Protein AF-A0A7V9R6A4-F1 (afdb_monomer_lite)

Secondary structure (DSSP, 8-state):
--HHHHHHHHHHTT-PPPPPP-S--HHHHHHHHTTT-EEEEEEEEE-TTS-EEEEEEEEETTT--EEEEEEES--

Foldseek 3Di:
DDPVVVVVVCVVVVHDDDPDDPDDDPVRVCVVCLQVDKDWDKDWDQDPVRQIKIWTWIARRPPRDIDTPDIGSPD

Structure (mmCIF, N/CA/C/O backbone):
data_AF-A0A7V9R6A4-F1
#
_entry.id   AF-A0A7V9R6A4-F1
#
loop_
_atom_site.group_PDB
_atom_site.id
_atom_site.type_symbol
_atom_site.label_atom_id
_atom_site.label_alt_id
_atom_site.label_comp_id
_atom_site.label_asym_id
_atom_site.label_entity_id
_atom_site.label_seq_id
_atom_site.pdbx_PDB_ins_code
_atom_site.Cartn_x
_atom_site.Cartn_y
_atom_site.Cartn_z
_atom_site.occupancy
_atom_site.B_iso_or_equiv
_atom_site.auth_seq_id
_atom_site.auth_comp_id
_atom_site.auth_asym_id
_atom_site.auth_atom_id
_atom_site.pdbx_PDB_model_num
ATOM 1 N N . MET A 1 1 ? 18.413 -7.157 8.361 1.00 55.72 1 MET A N 1
ATOM 2 C CA . MET A 1 1 ? 19.343 -7.931 7.506 1.00 55.72 1 MET A CA 1
ATOM 3 C C . MET A 1 1 ? 20.310 -6.964 6.846 1.00 55.72 1 MET A C 1
ATOM 5 O O . MET A 1 1 ? 19.875 -5.900 6.429 1.00 55.72 1 MET A O 1
ATOM 9 N N . CYS A 1 2 ? 21.602 -7.286 6.801 1.00 65.88 2 CYS A N 1
ATOM 10 C CA . CYS A 1 2 ? 22.587 -6.435 6.136 1.00 65.88 2 CYS A CA 1
ATOM 11 C C . CYS A 1 2 ? 22.512 -6.646 4.614 1.00 65.88 2 CYS A C 1
ATOM 13 O O . CYS A 1 2 ? 22.310 -7.775 4.167 1.00 65.88 2 CYS A O 1
ATOM 15 N N . SER A 1 3 ? 22.693 -5.587 3.820 1.00 74.00 3 SER A N 1
ATOM 16 C CA . SER A 1 3 ? 22.688 -5.656 2.344 1.00 74.00 3 SER A CA 1
ATOM 17 C C . SER A 1 3 ? 23.678 -6.705 1.802 1.00 74.00 3 SER A C 1
ATOM 19 O O . SER A 1 3 ? 23.392 -7.414 0.837 1.00 74.00 3 SER A O 1
ATOM 21 N N . SER A 1 4 ? 24.805 -6.900 2.498 1.00 84.50 4 SER A N 1
ATOM 22 C CA . SER A 1 4 ? 25.813 -7.912 2.162 1.00 84.50 4 SER A CA 1
ATOM 23 C C . SER A 1 4 ? 25.305 -9.352 2.281 1.00 84.50 4 SER A C 1
ATOM 25 O O . SER A 1 4 ? 25.701 -10.203 1.489 1.00 84.50 4 SER A O 1
ATOM 27 N N . THR A 1 5 ? 24.405 -9.638 3.226 1.00 90.75 5 THR A N 1
ATOM 28 C CA . THR A 1 5 ? 23.840 -10.982 3.416 1.00 90.75 5 THR A CA 1
ATOM 29 C C . THR A 1 5 ? 22.955 -11.377 2.238 1.00 90.75 5 THR A C 1
ATOM 31 O O . THR A 1 5 ? 23.080 -12.486 1.724 1.00 90.75 5 THR A O 1
ATOM 34 N N . VAL A 1 6 ? 22.101 -10.458 1.775 1.00 88.62 6 VAL A N 1
ATOM 35 C CA . VAL A 1 6 ? 21.229 -10.681 0.610 1.00 88.62 6 VAL A CA 1
ATOM 36 C C . VAL A 1 6 ? 22.069 -10.885 -0.647 1.00 88.62 6 VAL A C 1
ATOM 38 O O . VAL A 1 6 ? 21.846 -11.833 -1.395 1.00 88.62 6 VAL A O 1
ATOM 41 N N . TRP A 1 7 ? 23.082 -10.043 -0.852 1.00 87.25 7 TRP A N 1
ATOM 42 C CA . TRP A 1 7 ? 23.959 -10.157 -2.012 1.00 87.25 7 TRP A CA 1
ATOM 43 C C . TRP A 1 7 ?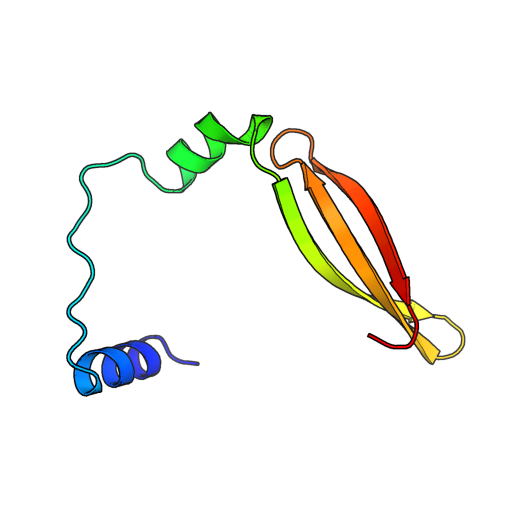 24.747 -11.476 -2.045 1.00 87.25 7 TRP A C 1
ATOM 45 O O . TRP A 1 7 ? 24.831 -12.118 -3.091 1.00 87.25 7 TRP A O 1
ATOM 55 N N . ASN A 1 8 ? 25.267 -11.928 -0.901 1.00 92.38 8 ASN A N 1
ATOM 56 C CA . ASN A 1 8 ? 25.961 -13.214 -0.813 1.00 92.38 8 ASN A CA 1
ATOM 57 C C . ASN A 1 8 ? 25.041 -14.395 -1.152 1.00 92.38 8 ASN A C 1
ATOM 59 O O . ASN A 1 8 ? 25.480 -15.323 -1.829 1.00 92.38 8 ASN A O 1
ATOM 63 N N . LEU A 1 9 ? 23.773 -14.350 -0.724 1.00 92.94 9 LEU A N 1
ATOM 64 C CA . LEU A 1 9 ? 22.784 -15.379 -1.053 1.00 92.94 9 LEU A CA 1
ATOM 65 C C . LEU A 1 9 ? 22.490 -15.422 -2.558 1.00 92.94 9 LEU A C 1
ATOM 67 O O . LEU A 1 9 ? 22.514 -16.496 -3.151 1.00 92.94 9 LEU A O 1
ATOM 71 N N . LEU A 1 10 ? 22.248 -14.263 -3.179 1.00 92.50 10 LEU A N 1
ATOM 72 C CA . LEU A 1 10 ? 21.979 -14.174 -4.619 1.00 92.50 10 LEU A CA 1
ATOM 73 C C . LEU A 1 10 ? 23.155 -14.712 -5.438 1.00 92.50 10 LEU A C 1
ATOM 75 O O . LEU A 1 10 ? 22.962 -15.523 -6.340 1.00 92.50 10 LEU A O 1
ATOM 79 N N . ARG A 1 11 ? 24.381 -14.342 -5.054 1.00 91.81 11 ARG A N 1
ATOM 80 C CA . ARG A 1 11 ? 25.597 -14.850 -5.692 1.00 91.81 11 ARG A CA 1
ATOM 81 C C . ARG A 1 11 ? 25.748 -16.364 -5.525 1.00 91.81 11 ARG A C 1
ATOM 83 O O . ARG A 1 11 ? 26.090 -17.039 -6.488 1.00 91.81 11 ARG A O 1
ATOM 90 N N . ALA A 1 12 ? 25.486 -16.903 -4.332 1.00 94.19 12 ALA A N 1
ATOM 91 C CA . ALA A 1 12 ? 25.525 -18.347 -4.091 1.00 94.19 12 ALA A CA 1
ATOM 92 C C . ALA A 1 12 ? 24.474 -19.108 -4.920 1.00 94.19 12 ALA A C 1
ATOM 94 O O . ALA A 1 12 ? 24.713 -20.243 -5.316 1.00 94.19 12 ALA A O 1
ATOM 95 N N . ALA A 1 13 ? 23.343 -18.465 -5.221 1.00 94.38 13 ALA A N 1
ATOM 96 C CA . ALA A 1 13 ? 22.313 -18.980 -6.119 1.00 94.38 13 ALA A CA 1
ATOM 97 C C . ALA A 1 13 ? 22.629 -18.778 -7.619 1.00 94.38 13 ALA A C 1
ATOM 99 O O . ALA A 1 13 ? 21.806 -19.136 -8.458 1.00 94.38 13 ALA A O 1
ATOM 100 N N . GLY A 1 14 ? 23.786 -18.203 -7.973 1.00 93.75 14 GLY A N 1
ATOM 101 C CA . GLY A 1 14 ? 24.169 -17.928 -9.363 1.00 93.75 14 GLY A CA 1
ATOM 102 C C . GLY A 1 14 ? 23.372 -16.798 -10.022 1.00 93.75 14 GLY A C 1
ATOM 103 O O . GLY A 1 14 ? 23.328 -16.716 -11.246 1.00 93.75 14 GLY A O 1
ATOM 104 N N . LEU A 1 15 ? 22.715 -15.945 -9.229 1.00 90.81 15 LEU A N 1
ATOM 105 C CA . LEU A 1 15 ? 21.946 -14.808 -9.726 1.00 90.81 15 LEU A CA 1
ATOM 106 C C . LEU A 1 15 ? 22.841 -13.570 -9.800 1.00 90.81 15 LEU A C 1
ATOM 108 O O . LEU A 1 15 ? 23.205 -12.979 -8.778 1.00 90.81 15 LEU A O 1
ATOM 112 N N . ASP A 1 16 ? 23.174 -13.176 -11.025 1.00 87.56 16 ASP A N 1
ATOM 113 C CA . ASP A 1 16 ? 23.913 -11.949 -11.300 1.00 87.56 16 ASP A CA 1
ATOM 114 C C . ASP A 1 16 ? 23.088 -10.694 -10.963 1.00 87.56 16 ASP A C 1
ATOM 116 O O . ASP A 1 16 ? 21.850 -10.736 -10.930 1.00 87.56 16 ASP A O 1
ATOM 120 N N . PRO A 1 17 ? 23.743 -9.543 -10.708 1.00 83.69 17 PRO A N 1
ATOM 121 C CA . PRO A 1 17 ? 23.033 -8.291 -10.508 1.00 83.69 17 PRO A CA 1
ATOM 122 C C . PRO A 1 17 ? 22.161 -7.990 -11.723 1.00 83.69 17 PRO A C 1
ATOM 124 O O . PRO A 1 17 ? 22.583 -8.173 -12.866 1.00 83.69 17 PRO A O 1
ATOM 127 N N . ALA A 1 18 ? 20.965 -7.456 -11.479 1.00 84.00 18 ALA A N 1
ATOM 128 C CA . ALA A 1 18 ? 20.132 -6.967 -12.564 1.00 84.00 18 ALA A CA 1
ATOM 129 C C . ALA A 1 18 ? 20.927 -5.951 -13.417 1.00 84.00 18 ALA A C 1
ATOM 131 O O . ALA A 1 18 ? 21.609 -5.089 -12.847 1.00 84.00 18 ALA A O 1
ATOM 132 N N . PRO A 1 19 ? 20.831 -6.012 -14.759 1.00 85.56 19 PRO A N 1
ATOM 133 C CA . PRO A 1 19 ? 21.438 -5.014 -15.627 1.00 85.56 19 PRO A CA 1
ATOM 134 C C . PRO A 1 19 ? 21.010 -3.607 -15.212 1.00 85.56 19 PRO A C 1
ATOM 136 O O . PRO A 1 19 ? 19.864 -3.392 -14.796 1.00 85.56 19 PRO A O 1
ATOM 139 N N . ARG A 1 20 ? 21.915 -2.633 -15.349 1.00 80.50 20 ARG A N 1
ATOM 140 C CA . ARG A 1 20 ? 21.538 -1.226 -15.198 1.00 80.50 20 ARG A CA 1
ATOM 141 C C . ARG A 1 20 ? 20.510 -0.905 -16.276 1.00 80.50 20 ARG A C 1
ATOM 143 O O . ARG A 1 20 ? 20.786 -1.058 -17.459 1.00 80.50 2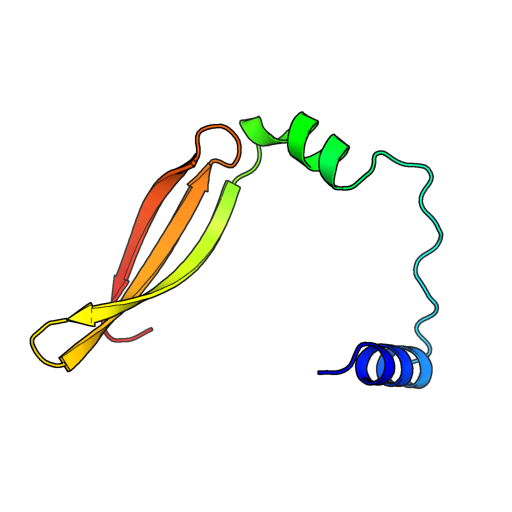0 ARG A O 1
ATOM 150 N N . ARG A 1 21 ? 19.306 -0.537 -15.848 1.00 78.56 21 ARG A N 1
ATOM 151 C CA . ARG A 1 21 ? 18.218 -0.177 -16.753 1.00 78.56 21 ARG A CA 1
ATOM 152 C C . ARG A 1 21 ? 18.377 1.291 -17.129 1.00 78.56 21 ARG A C 1
ATOM 154 O O . ARG A 1 21 ? 18.357 2.134 -16.235 1.00 78.56 21 ARG A O 1
ATOM 161 N N . ASP A 1 22 ? 18.481 1.575 -18.422 1.00 80.81 22 ASP A N 1
ATOM 162 C CA . ASP A 1 22 ? 18.255 2.916 -18.961 1.00 80.81 22 ASP A CA 1
ATOM 163 C C . ASP A 1 22 ? 16.745 3.165 -18.924 1.00 80.81 22 ASP A C 1
ATOM 165 O O . ASP A 1 22 ? 15.989 2.735 -19.793 1.00 80.81 22 ASP A O 1
ATOM 169 N N . GLY A 1 23 ? 16.271 3.750 -17.832 1.00 84.44 23 GLY A N 1
ATOM 170 C CA . GLY A 1 23 ? 14.851 3.965 -17.596 1.00 84.44 23 GLY A CA 1
ATOM 171 C C . GLY A 1 23 ? 14.621 5.059 -16.564 1.00 84.44 23 GLY A C 1
ATOM 172 O O . GLY A 1 23 ? 15.575 5.496 -15.914 1.00 84.44 23 GLY A O 1
ATOM 173 N N . PRO A 1 24 ? 13.364 5.509 -16.406 1.00 89.12 24 PRO A N 1
ATOM 174 C CA . PRO A 1 24 ? 13.033 6.497 -15.396 1.00 89.12 24 PRO A CA 1
ATOM 175 C C . PRO A 1 24 ? 13.464 5.986 -14.023 1.00 89.12 24 PRO A C 1
ATOM 177 O O . PRO A 1 24 ? 13.341 4.798 -13.701 1.00 89.12 24 PRO A O 1
ATOM 180 N N . THR A 1 25 ? 13.949 6.897 -13.191 1.00 90.88 25 THR A N 1
ATOM 181 C CA . THR A 1 25 ? 14.171 6.614 -11.779 1.00 90.88 25 THR A CA 1
ATOM 182 C C . THR A 1 25 ? 12.877 6.100 -11.155 1.00 90.88 25 THR A C 1
ATOM 184 O O . THR A 1 25 ? 11.769 6.414 -11.598 1.00 90.88 25 THR A O 1
ATOM 187 N N . TRP A 1 26 ? 12.991 5.340 -10.067 1.00 88.38 26 TRP A N 1
ATOM 188 C CA . TRP A 1 26 ? 11.810 4.834 -9.366 1.00 88.38 26 TRP A CA 1
ATOM 189 C C . TRP A 1 26 ? 10.825 5.950 -8.988 1.00 88.38 26 TRP A C 1
ATOM 191 O O . TRP A 1 26 ? 9.613 5.768 -9.065 1.00 88.38 26 TRP A O 1
ATOM 201 N N . ARG A 1 27 ? 11.348 7.131 -8.640 1.00 90.06 27 ARG A N 1
ATOM 202 C CA . ARG A 1 27 ? 10.534 8.302 -8.314 1.00 90.06 27 ARG A CA 1
ATOM 203 C C . ARG A 1 27 ? 9.780 8.830 -9.532 1.00 90.06 27 ARG A C 1
ATOM 205 O O . ARG A 1 27 ? 8.594 9.113 -9.406 1.00 90.06 27 ARG A O 1
ATOM 212 N N . GLU A 1 28 ? 10.439 8.947 -10.682 1.00 92.88 28 GLU A N 1
ATOM 213 C CA . GLU A 1 28 ? 9.807 9.391 -11.932 1.00 92.88 28 GLU A CA 1
ATOM 214 C C . GLU A 1 28 ? 8.724 8.411 -12.381 1.00 92.88 28 GLU A C 1
ATOM 216 O O . GLU A 1 28 ? 7.614 8.831 -12.698 1.00 92.88 28 GLU A O 1
ATOM 221 N N . PHE A 1 29 ? 9.006 7.108 -12.324 1.00 90.75 29 PHE A N 1
ATOM 222 C CA . PHE A 1 29 ? 8.018 6.076 -12.624 1.00 90.75 29 PHE A CA 1
ATOM 223 C C . PHE A 1 29 ? 6.800 6.167 -11.694 1.00 90.75 29 PHE A C 1
ATOM 225 O O . PHE A 1 29 ? 5.670 6.263 -12.171 1.00 90.75 29 PHE A O 1
ATOM 232 N N . CYS A 1 30 ? 7.026 6.201 -10.374 1.00 90.69 30 CYS A N 1
ATOM 233 C CA . CYS A 1 30 ? 5.944 6.322 -9.394 1.00 90.69 30 CYS A CA 1
ATOM 234 C C . CYS A 1 30 ? 5.132 7.601 -9.607 1.00 90.69 30 CYS A C 1
ATOM 236 O O . CYS A 1 30 ? 3.912 7.561 -9.532 1.00 90.69 30 CYS A O 1
ATOM 238 N N . SER A 1 31 ? 5.791 8.727 -9.891 1.00 90.50 31 SER A N 1
ATOM 239 C CA . SER A 1 31 ? 5.105 9.995 -10.139 1.00 90.50 31 SER A CA 1
ATOM 240 C C . SER A 1 31 ? 4.258 9.947 -11.411 1.00 90.50 31 SER A C 1
ATOM 242 O O . SER A 1 31 ? 3.152 10.478 -11.416 1.00 90.50 31 SER A O 1
ATOM 244 N N . ALA A 1 32 ? 4.756 9.321 -12.481 1.00 93.31 32 ALA A N 1
ATOM 245 C CA . ALA A 1 32 ? 4.036 9.214 -13.748 1.00 93.31 32 ALA A CA 1
ATOM 246 C C . ALA A 1 32 ? 2.824 8.273 -13.658 1.00 93.31 32 ALA A C 1
ATOM 248 O O . ALA A 1 32 ? 1.824 8.490 -14.337 1.00 93.31 32 ALA A O 1
ATOM 249 N N . GLN A 1 33 ? 2.910 7.237 -12.821 1.00 92.44 33 GLN A N 1
ATOM 250 C CA . GLN A 1 33 ? 1.886 6.195 -12.693 1.00 92.44 33 GLN A CA 1
ATOM 251 C C . GLN A 1 33 ? 1.032 6.324 -11.422 1.00 92.44 33 GLN A C 1
ATOM 253 O O . GLN A 1 33 ? 0.134 5.518 -11.209 1.00 92.44 33 GLN A O 1
ATOM 258 N N . ALA A 1 34 ? 1.243 7.342 -10.580 1.00 91.81 34 ALA A N 1
ATOM 259 C CA . ALA A 1 34 ? 0.557 7.472 -9.289 1.00 91.81 34 ALA A CA 1
ATOM 260 C C . ALA A 1 34 ? -0.977 7.375 -9.398 1.00 91.81 34 ALA A C 1
ATOM 262 O O . ALA A 1 34 ? -1.617 6.775 -8.537 1.00 91.81 34 ALA A O 1
ATOM 263 N N . LYS A 1 35 ? -1.556 7.920 -10.479 1.00 91.94 35 LYS A N 1
ATOM 264 C CA . LYS A 1 35 ? -3.005 7.924 -10.754 1.00 91.94 35 LYS A CA 1
ATOM 265 C C . LYS A 1 35 ? -3.596 6.544 -11.034 1.00 91.94 35 LYS A C 1
ATOM 267 O O . LYS A 1 35 ? -4.797 6.358 -10.882 1.00 91.94 35 LYS A O 1
ATOM 272 N N . THR A 1 36 ? -2.776 5.601 -11.483 1.00 91.12 36 THR A N 1
ATOM 273 C CA . THR A 1 36 ? -3.185 4.231 -11.826 1.00 91.12 36 THR A CA 1
ATOM 274 C C . THR A 1 36 ? -2.652 3.208 -10.824 1.00 91.12 36 THR A C 1
ATOM 276 O O . THR A 1 36 ? -3.085 2.058 -10.833 1.00 91.12 36 THR A O 1
ATOM 279 N N . MET A 1 37 ? -1.730 3.611 -9.944 1.00 93.81 37 MET A N 1
ATOM 280 C CA . MET A 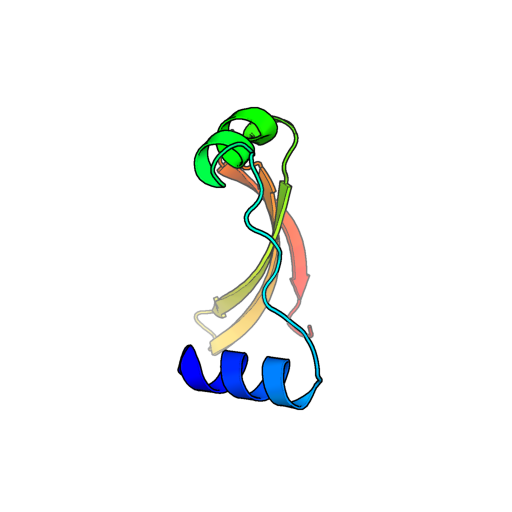1 37 ? -1.126 2.742 -8.943 1.00 93.81 37 MET A CA 1
ATOM 281 C C . MET A 1 37 ? -1.923 2.715 -7.638 1.00 93.81 37 MET A C 1
ATOM 283 O O . MET A 1 37 ? -2.202 3.738 -7.008 1.00 93.81 37 MET A O 1
ATOM 287 N N . LEU A 1 38 ? -2.178 1.493 -7.185 1.00 95.00 38 LEU A N 1
ATOM 288 C CA . LEU A 1 38 ? -2.686 1.178 -5.860 1.00 95.00 38 LEU A CA 1
ATOM 289 C C . LEU A 1 38 ? -1.596 0.434 -5.088 1.00 95.00 38 LEU A C 1
ATOM 291 O O . LEU A 1 38 ? -0.932 -0.442 -5.644 1.00 95.00 38 LEU A O 1
ATOM 295 N N . ALA A 1 39 ? -1.426 0.759 -3.810 1.00 95.06 39 ALA A N 1
ATOM 296 C CA . ALA A 1 39 ? -0.649 -0.063 -2.890 1.00 95.06 39 ALA A CA 1
ATOM 297 C C . ALA A 1 39 ? -1.597 -0.760 -1.919 1.00 95.06 39 ALA A C 1
ATOM 299 O O . ALA A 1 39 ? -2.539 -0.147 -1.427 1.00 95.06 39 ALA A O 1
ATOM 300 N N . CYS A 1 40 ? -1.355 -2.034 -1.643 1.00 96.44 40 CYS A N 1
ATOM 301 C CA . CYS A 1 40 ? -2.084 -2.792 -0.639 1.00 96.44 40 CYS A CA 1
ATOM 302 C C . CYS A 1 40 ? -1.125 -3.211 0.467 1.00 96.44 40 CYS A C 1
ATOM 304 O O . CYS A 1 40 ? 0.011 -3.593 0.181 1.00 96.44 40 CYS A O 1
ATOM 306 N N . ASP A 1 41 ? -1.580 -3.157 1.710 1.00 95.81 41 ASP A N 1
ATOM 307 C CA . ASP A 1 41 ? -0.783 -3.608 2.844 1.00 95.81 41 ASP A CA 1
ATOM 308 C C . ASP A 1 41 ? -1.686 -4.116 3.974 1.00 95.81 41 ASP A C 1
ATOM 310 O O . ASP A 1 41 ? -2.901 -3.879 3.995 1.00 95.81 41 ASP A O 1
ATOM 314 N N . PHE A 1 42 ? -1.074 -4.827 4.913 1.00 95.12 42 PHE A N 1
ATOM 315 C CA . PHE A 1 42 ? -1.686 -5.261 6.155 1.00 95.12 42 PHE A CA 1
ATOM 316 C C . PHE A 1 42 ? -1.053 -4.516 7.322 1.00 95.12 42 PHE A C 1
ATOM 318 O O . PHE A 1 42 ? 0.160 -4.515 7.509 1.00 95.12 42 PHE A O 1
ATOM 325 N N . THR A 1 43 ? -1.891 -3.934 8.167 1.00 95.00 43 THR A N 1
ATOM 326 C CA . THR A 1 43 ? -1.453 -3.389 9.453 1.00 95.00 43 THR A CA 1
ATOM 327 C C . THR A 1 43 ? -2.263 -4.006 10.580 1.00 95.00 43 THR A C 1
ATOM 329 O O . THR A 1 43 ? -3.257 -4.692 10.344 1.00 95.00 43 THR A O 1
ATOM 332 N N . HIS A 1 44 ? -1.841 -3.785 11.817 1.00 95.31 44 HIS A N 1
ATOM 333 C CA . HIS A 1 44 ? -2.639 -4.132 12.979 1.00 95.31 44 HIS A CA 1
ATOM 334 C C . HIS A 1 44 ? -2.818 -2.919 13.882 1.00 95.31 44 HIS A C 1
ATOM 336 O O . HIS A 1 44 ? -1.977 -2.022 13.926 1.00 95.31 44 HIS A O 1
ATOM 342 N N . VAL A 1 45 ? -3.924 -2.914 14.612 1.00 94.25 45 VAL A N 1
ATOM 343 C CA . VAL A 1 45 ? -4.217 -1.941 15.658 1.00 94.25 45 VAL A CA 1
ATOM 344 C C . VAL A 1 45 ? -4.529 -2.685 16.943 1.00 94.25 45 VAL A C 1
ATOM 346 O O . VAL A 1 45 ? -5.263 -3.677 16.943 1.00 94.25 45 VAL A O 1
ATOM 349 N N . ASP A 1 46 ? -3.957 -2.205 18.039 1.00 95.75 46 ASP A N 1
ATOM 350 C CA . ASP A 1 46 ? -4.236 -2.727 19.369 1.00 95.75 46 ASP A CA 1
ATOM 351 C C . ASP A 1 46 ? -5.337 -1.866 20.011 1.00 95.75 46 ASP A C 1
ATOM 353 O O . ASP A 1 46 ? -5.289 -0.635 20.014 1.00 95.75 46 ASP A O 1
ATOM 357 N N . THR A 1 47 ? -6.383 -2.520 20.510 1.00 93.44 47 THR A N 1
ATOM 358 C CA . THR A 1 47 ? -7.523 -1.865 21.166 1.00 93.44 47 THR A CA 1
ATOM 359 C C . THR A 1 47 ? -7.237 -1.597 22.643 1.00 93.44 47 THR A C 1
ATOM 361 O O . THR A 1 47 ? -6.382 -2.237 23.253 1.00 93.44 47 THR A O 1
ATOM 364 N N . VAL A 1 48 ? -8.032 -0.722 23.270 1.00 95.00 48 VAL A N 1
ATOM 365 C CA . VAL A 1 48 ? -7.967 -0.467 24.725 1.00 95.00 48 VAL A CA 1
ATOM 366 C C . VAL A 1 48 ? -8.188 -1.725 25.577 1.00 95.00 48 VAL A C 1
ATOM 368 O O . VAL A 1 48 ? -7.749 -1.779 26.719 1.00 95.00 48 VAL A O 1
ATOM 371 N N . LEU A 1 49 ? -8.835 -2.754 25.018 1.00 93.88 49 LEU A N 1
ATOM 372 C CA . LEU A 1 49 ? -9.050 -4.054 25.659 1.00 93.88 49 LEU A CA 1
ATOM 373 C C . LEU A 1 49 ? -7.900 -5.044 25.402 1.00 93.88 49 LEU A C 1
ATOM 375 O O . LEU A 1 49 ? -8.090 -6.247 25.568 1.00 93.88 49 LEU A O 1
ATOM 379 N N . LEU A 1 50 ? -6.738 -4.562 24.944 1.00 92.38 50 LEU A N 1
ATOM 380 C CA . LEU A 1 50 ? -5.564 -5.369 24.587 1.00 92.38 50 LEU A CA 1
ATOM 381 C C . LEU A 1 50 ? -5.853 -6.445 23.525 1.00 92.38 50 LEU A C 1
ATOM 383 O O . LEU A 1 50 ? -5.181 -7.473 23.462 1.00 92.38 50 LEU A O 1
ATOM 387 N N . ARG A 1 51 ? -6.857 -6.217 22.669 1.00 92.69 51 ARG A N 1
ATOM 388 C CA . ARG A 1 51 ? -7.119 -7.065 21.497 1.00 92.69 51 ARG A CA 1
ATOM 389 C C . ARG A 1 51 ? -6.440 -6.483 20.272 1.00 92.69 51 ARG A C 1
ATOM 391 O O . ARG A 1 51 ? -6.640 -5.302 19.989 1.00 92.69 51 ARG A O 1
ATOM 398 N N . ARG A 1 52 ? -5.726 -7.333 19.539 1.00 95.88 52 ARG A N 1
ATOM 399 C CA . ARG A 1 52 ? -5.142 -7.013 18.238 1.00 95.88 52 ARG A CA 1
ATOM 400 C C . ARG A 1 52 ? -6.144 -7.270 17.124 1.00 95.88 52 ARG A C 1
ATOM 402 O O . ARG A 1 52 ? -6.751 -8.337 17.069 1.00 95.88 52 ARG A O 1
ATOM 409 N N . ILE A 1 53 ? -6.281 -6.302 16.232 1.00 96.38 53 ILE A N 1
ATOM 410 C CA . ILE A 1 53 ? -7.112 -6.402 15.036 1.00 96.38 53 ILE A CA 1
ATOM 411 C C . ILE A 1 53 ? -6.229 -6.126 13.827 1.00 96.38 53 ILE A C 1
ATOM 413 O O . ILE A 1 53 ? -5.479 -5.155 13.821 1.00 96.38 53 ILE A O 1
ATOM 417 N N . TYR A 1 54 ? -6.330 -6.971 12.811 1.00 96.38 54 TYR A N 1
ATOM 418 C CA . TYR A 1 54 ? -5.632 -6.845 11.541 1.00 96.38 54 TYR A CA 1
ATOM 419 C C . TYR A 1 54 ? -6.527 -6.147 10.519 1.00 96.38 54 TYR A C 1
ATOM 421 O O . TYR A 1 54 ? -7.718 -6.438 10.406 1.00 96.38 54 TYR A O 1
ATOM 429 N N . LEU A 1 55 ? -5.934 -5.218 9.781 1.00 96.75 55 LEU A N 1
ATOM 430 C CA . LEU A 1 55 ? -6.570 -4.376 8.783 1.00 96.75 55 LEU A CA 1
ATOM 431 C C . LEU A 1 55 ? -5.901 -4.642 7.442 1.00 96.75 55 LEU A C 1
ATOM 433 O O . LEU A 1 55 ? -4.709 -4.373 7.291 1.00 96.75 55 LEU A O 1
ATOM 437 N N . PHE A 1 56 ? -6.677 -5.122 6.476 1.00 97.25 56 PHE A N 1
ATOM 438 C CA . PHE A 1 56 ? -6.273 -5.107 5.078 1.00 97.25 56 PHE A CA 1
ATOM 439 C C . PHE A 1 56 ? -6.786 -3.829 4.431 1.00 97.25 56 PHE A C 1
ATOM 441 O O . PHE A 1 56 ? -7.991 -3.552 4.465 1.00 97.25 56 PHE A O 1
ATOM 448 N N . PHE A 1 57 ? -5.890 -3.053 3.833 1.00 97.12 57 PHE A N 1
ATOM 449 C CA . PHE A 1 57 ? -6.260 -1.809 3.176 1.00 97.12 57 PHE A CA 1
ATOM 450 C C . PHE A 1 57 ? -5.554 -1.644 1.836 1.00 97.12 57 PHE A C 1
ATOM 452 O O . PHE A 1 57 ? -4.487 -2.203 1.581 1.00 97.12 57 PHE A O 1
ATOM 459 N N . VAL A 1 58 ? -6.169 -0.829 0.988 1.00 97.50 58 VAL A N 1
ATOM 460 C CA . VAL A 1 58 ? -5.598 -0.338 -0.261 1.00 97.50 58 VAL A CA 1
ATOM 461 C C . VAL A 1 58 ? -5.504 1.178 -0.184 1.00 97.50 58 VAL A C 1
ATOM 463 O O . VAL A 1 58 ? -6.423 1.832 0.300 1.00 97.50 58 VAL A O 1
ATOM 466 N N . ILE A 1 59 ? -4.401 1.747 -0.658 1.00 97.19 59 ILE A N 1
ATOM 467 C CA . ILE A 1 59 ? -4.183 3.185 -0.756 1.00 97.19 59 ILE A CA 1
ATOM 468 C C . ILE A 1 59 ? -3.914 3.584 -2.208 1.00 97.19 59 ILE A C 1
ATOM 470 O O . ILE A 1 59 ? -3.046 3.021 -2.879 1.00 97.19 59 ILE A O 1
ATOM 474 N N . GLU A 1 60 ? -4.659 4.576 -2.687 1.00 96.44 60 GLU A N 1
ATOM 475 C CA . GLU A 1 60 ? -4.376 5.267 -3.946 1.00 96.44 60 GLU A CA 1
ATOM 476 C C . GLU A 1 60 ? -3.090 6.087 -3.795 1.00 96.44 60 GLU A C 1
ATOM 478 O O . GLU A 1 60 ? -2.987 6.924 -2.894 1.00 96.44 60 GLU A O 1
ATOM 483 N N . LEU A 1 61 ? -2.091 5.867 -4.656 1.00 93.81 61 LEU A N 1
ATOM 484 C CA . LEU A 1 61 ? -0.796 6.536 -4.486 1.00 93.81 61 LEU A CA 1
ATOM 485 C C . LEU A 1 61 ? -0.830 8.034 -4.812 1.00 93.81 61 LEU A C 1
ATOM 487 O O . LEU A 1 61 ? -0.081 8.791 -4.192 1.00 93.81 61 LEU A O 1
ATOM 491 N N . ASP A 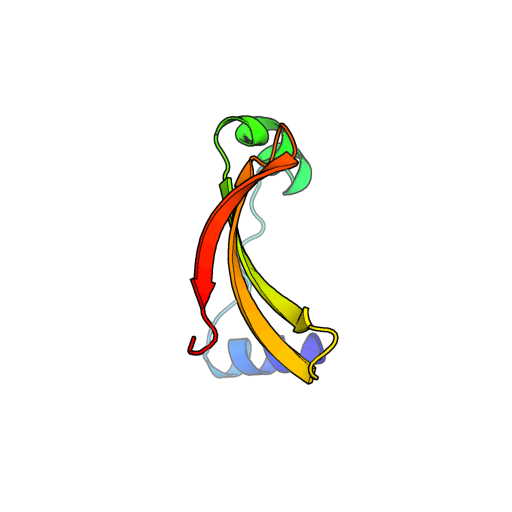1 62 ? -1.701 8.455 -5.730 1.00 94.31 62 ASP A N 1
ATOM 492 C CA . ASP A 1 62 ? -1.885 9.865 -6.103 1.00 94.31 62 ASP A CA 1
ATOM 493 C C . ASP A 1 62 ? -2.578 10.671 -4.997 1.00 94.31 62 ASP A C 1
ATOM 495 O O . ASP A 1 62 ? -2.048 11.659 -4.493 1.00 94.31 62 ASP A O 1
ATOM 499 N N . THR A 1 63 ? -3.756 10.216 -4.569 1.00 95.56 63 THR A N 1
ATOM 500 C CA . THR A 1 63 ? -4.630 10.969 -3.655 1.00 95.56 63 THR A CA 1
ATOM 501 C C . THR A 1 63 ? -4.370 10.666 -2.184 1.00 95.56 63 THR A C 1
ATOM 503 O O . THR A 1 63 ? -4.871 11.374 -1.311 1.00 95.56 63 THR A O 1
ATOM 506 N N . ARG A 1 64 ? -3.625 9.591 -1.891 1.00 95.00 64 ARG A N 1
ATOM 507 C CA . ARG A 1 64 ? -3.476 9.011 -0.547 1.00 95.00 64 ARG A CA 1
ATOM 508 C C . ARG A 1 64 ? -4.799 8.586 0.088 1.00 95.00 64 ARG A C 1
ATOM 510 O O . ARG A 1 64 ? -4.866 8.401 1.303 1.00 95.00 64 ARG A O 1
ATOM 517 N N . ARG A 1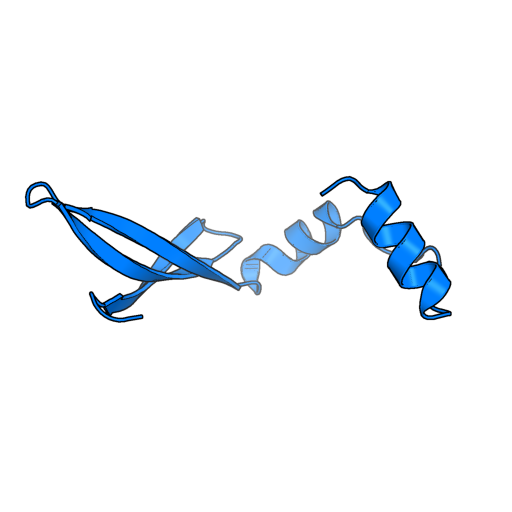 65 ? -5.845 8.385 -0.717 1.00 97.25 65 ARG A N 1
ATOM 518 C CA . ARG A 1 65 ? -7.123 7.861 -0.241 1.00 97.25 65 ARG A CA 1
ATOM 519 C C . ARG A 1 65 ? -6.973 6.396 0.147 1.00 97.25 65 ARG A C 1
ATOM 521 O O . ARG A 1 65 ? -6.502 5.5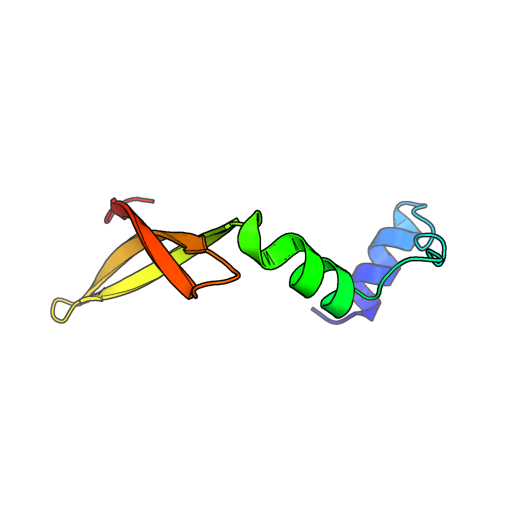87 -0.649 1.00 97.25 65 ARG A O 1
ATOM 528 N N . VAL A 1 66 ? -7.393 6.070 1.365 1.00 96.94 66 VAL A N 1
ATOM 529 C CA . VAL A 1 66 ? -7.349 4.712 1.914 1.00 96.94 66 VAL A CA 1
ATOM 530 C C . VAL A 1 66 ? -8.733 4.077 1.844 1.00 96.94 66 VAL A C 1
ATOM 532 O O . VAL A 1 66 ? -9.727 4.685 2.241 1.00 96.94 66 VAL A O 1
ATOM 535 N N . HIS A 1 67 ? -8.774 2.831 1.387 1.00 96.88 67 HIS A N 1
ATOM 536 C CA . HIS A 1 67 ? -9.946 1.969 1.345 1.00 96.88 67 HIS A CA 1
ATOM 537 C C . HIS A 1 67 ? -9.677 0.745 2.217 1.00 96.88 67 HIS A C 1
ATOM 539 O O . HIS A 1 67 ? -8.724 0.003 1.980 1.00 96.88 67 HIS A O 1
ATOM 545 N N . VAL A 1 68 ? -10.504 0.532 3.240 1.00 96.44 68 VAL A N 1
ATOM 546 C CA . VAL A 1 68 ? -10.408 -0.656 4.097 1.00 96.44 68 VAL A CA 1
ATOM 547 C C . VAL A 1 68 ? -11.155 -1.796 3.418 1.00 96.44 68 VAL A C 1
ATOM 549 O O . VAL A 1 68 ? -12.350 -1.683 3.158 1.00 96.44 68 VAL A O 1
ATOM 552 N N . LEU A 1 69 ? -10.443 -2.884 3.131 1.00 96.44 69 LEU A N 1
ATOM 553 C CA . LEU A 1 69 ? -10.998 -4.059 2.459 1.00 96.44 69 LEU A CA 1
ATOM 554 C C . LEU A 1 69 ? -11.380 -5.170 3.437 1.00 96.44 69 LEU A C 1
ATOM 556 O O . LEU A 1 69 ? -12.231 -5.997 3.121 1.00 96.44 69 LEU A O 1
ATOM 560 N N . GLY A 1 70 ? -10.772 -5.197 4.623 1.00 95.12 70 GLY A N 1
ATOM 561 C CA . GLY A 1 70 ? -11.071 -6.211 5.623 1.00 95.12 70 GLY A CA 1
ATOM 562 C C . GLY A 1 70 ? -10.545 -5.854 7.003 1.00 95.12 70 GLY A C 1
ATOM 563 O O . GLY A 1 70 ? -9.507 -5.206 7.145 1.00 95.12 70 GLY A O 1
ATOM 564 N N . VAL A 1 71 ? -11.278 -6.305 8.017 1.00 95.81 71 VAL A N 1
ATOM 565 C CA . VAL A 1 71 ? -10.931 -6.163 9.430 1.00 95.81 71 VAL A CA 1
ATOM 566 C C . VAL A 1 71 ? -11.138 -7.520 10.089 1.00 95.81 71 VAL A C 1
ATOM 568 O O . VAL A 1 71 ? -12.241 -8.061 10.031 1.00 95.81 71 VAL A O 1
ATOM 571 N N . THR A 1 72 ? -10.099 -8.089 10.697 1.00 94.50 72 THR A N 1
ATOM 572 C CA . THR A 1 72 ? -10.184 -9.418 11.316 1.00 94.50 72 THR A CA 1
ATOM 573 C C . THR A 1 72 ? -9.352 -9.515 12.589 1.00 94.50 72 THR A C 1
ATOM 575 O O . THR A 1 72 ? -8.265 -8.956 12.685 1.00 94.50 72 THR A O 1
ATOM 578 N N . CYS A 1 73 ? -9.845 -10.258 13.578 1.00 94.19 73 CYS A N 1
ATOM 579 C CA . CYS A 1 73 ? -9.044 -10.679 14.734 1.00 94.19 73 CYS A CA 1
ATOM 580 C C . CYS A 1 73 ? -8.224 -11.952 14.440 1.00 94.19 73 CYS A C 1
ATOM 582 O O . CYS A 1 73 ? -7.399 -12.347 15.258 1.00 94.19 73 CYS A O 1
ATOM 584 N N . HIS A 1 74 ? -8.468 -12.595 13.293 1.00 89.25 74 HIS A N 1
ATOM 585 C CA . HIS A 1 74 ? -7.882 -13.869 12.876 1.00 89.25 74 HIS A CA 1
ATOM 586 C C . HIS A 1 74 ? -7.376 -13.708 11.429 1.00 89.25 74 HIS A C 1
ATOM 588 O O . HIS A 1 74 ? -8.203 -13.748 10.512 1.00 89.25 74 HIS A O 1
ATOM 594 N N . PRO A 1 75 ? -6.088 -13.383 11.230 1.00 78.81 75 PRO A N 1
ATOM 595 C CA . PRO A 1 75 ? -5.523 -13.108 9.910 1.00 78.81 75 PRO A CA 1
ATOM 596 C C . PRO A 1 75 ? -5.492 -14.343 9.005 1.00 78.81 75 PRO A C 1
ATOM 598 O O . PRO A 1 75 ? -5.373 -15.471 9.538 1.00 78.81 75 PRO A O 1
#

Sequence (75 aa):
MCSSTVWNLLRAAGLDPAPRRDGPTWREFCSAQAKTMLACDFTHVDTVLLRRIYLFFVIELDTRRVHVLGVTCHP

pLDDT: mean 91.18, std 7.11, range [55.72, 97.5]

Radius of gyration: 18.72 Å; chains: 1; bounding box: 37×30×45 Å